Protein AF-S6WBZ2-F1 (afdb_monomer_lite)

Radius of gyration: 12.57 Å; chains: 1; bounding box: 32×19×36 Å

Secondary structure (DSSP, 8-state):
---STTS---HHHHHHHHHHHH-TT--HHHHHHHHHHHSSHHHHHHS-HHHHHHTT--GGGG--

Organism: NCBI:txid1194404

Sequence (64 aa):
MPLFEKERSSPAELEARLRVHRLPEVGPKRFSRLMEAFGSASSALSAPASAWRALGLPGTCAEA

Structure (mmCIF, N/CA/C/O backbone):
data_AF-S6WBZ2-F1
#
_entry.id   AF-S6WBZ2-F1
#
loop_
_atom_site.group_PDB
_atom_site.id
_atom_site.type_symbol
_atom_site.label_atom_id
_atom_site.label_alt_id
_atom_site.label_comp_id
_atom_site.label_asym_id
_atom_site.label_entity_id
_atom_site.label_seq_id
_atom_site.pdbx_PDB_ins_code
_atom_site.Cartn_x
_atom_site.Cartn_y
_atom_site.Cartn_z
_atom_site.occupancy
_atom_site.B_iso_or_equiv
_atom_site.auth_seq_id
_atom_site.auth_comp_id
_atom_site.auth_asym_id
_atom_site.auth_atom_id
_atom_site.pdbx_PDB_model_num
ATOM 1 N N . MET A 1 1 ? 21.514 -6.995 23.991 1.00 45.59 1 MET A N 1
ATOM 2 C CA . MET A 1 1 ? 21.188 -5.822 23.153 1.00 45.59 1 MET A CA 1
ATOM 3 C C . MET A 1 1 ? 21.023 -6.276 21.698 1.00 45.59 1 MET A C 1
ATOM 5 O O . MET A 1 1 ? 22.028 -6.316 20.998 1.00 45.59 1 MET A O 1
ATOM 9 N N . PRO A 1 2 ? 19.831 -6.684 21.222 1.00 48.94 2 PRO A N 1
ATOM 10 C CA . PRO A 1 2 ? 19.633 -7.007 19.813 1.00 48.94 2 PRO A CA 1
ATOM 11 C C . PRO A 1 2 ? 19.041 -5.780 19.105 1.00 48.94 2 PRO A C 1
ATOM 13 O O . PRO A 1 2 ? 17.842 -5.538 19.170 1.00 48.94 2 PRO A O 1
ATOM 16 N N . LEU A 1 3 ? 19.886 -4.967 18.469 1.00 52.69 3 LEU A N 1
ATOM 17 C CA . LEU A 1 3 ? 19.434 -3.823 17.658 1.00 52.69 3 LEU A CA 1
ATOM 18 C C . LEU A 1 3 ? 19.394 -4.136 16.150 1.00 52.69 3 LEU A C 1
ATOM 20 O O . LEU A 1 3 ? 18.916 -3.319 15.373 1.00 52.69 3 LEU A O 1
ATOM 24 N N . PHE A 1 4 ? 19.832 -5.329 15.731 1.00 49.88 4 PHE A N 1
ATOM 25 C CA . PHE A 1 4 ? 19.989 -5.684 14.312 1.00 49.88 4 PHE A CA 1
ATOM 26 C C . PHE A 1 4 ? 18.850 -6.526 13.726 1.00 49.88 4 PHE A C 1
ATOM 28 O O . PHE A 1 4 ? 18.855 -6.815 12.532 1.00 49.88 4 PHE A O 1
ATOM 35 N N . GLU A 1 5 ? 17.849 -6.903 14.522 1.00 51.09 5 GLU A N 1
ATOM 36 C CA . GLU A 1 5 ? 16.764 -7.773 14.042 1.00 51.09 5 GLU A CA 1
ATOM 37 C C . GLU A 1 5 ? 15.738 -7.023 13.168 1.00 51.09 5 GLU A C 1
ATOM 39 O O . GLU A 1 5 ? 14.964 -7.635 12.441 1.00 51.09 5 GLU A O 1
ATOM 44 N N . LYS A 1 6 ? 15.782 -5.680 13.165 1.00 52.34 6 LYS A N 1
ATOM 45 C CA . LYS A 1 6 ? 14.893 -4.811 12.373 1.00 52.34 6 LYS A CA 1
ATOM 46 C C . LYS A 1 6 ? 15.529 -4.273 11.076 1.00 52.34 6 LYS A C 1
ATOM 48 O O . LYS A 1 6 ? 14.835 -3.644 10.282 1.00 52.34 6 LYS A O 1
ATOM 53 N N . GLU A 1 7 ? 16.830 -4.488 10.843 1.00 53.31 7 GLU A N 1
ATOM 54 C CA . GLU A 1 7 ? 17.578 -3.758 9.796 1.00 53.31 7 GLU A CA 1
ATOM 55 C C . GLU A 1 7 ? 17.641 -4.465 8.431 1.00 53.31 7 GLU A C 1
ATOM 57 O O . GLU A 1 7 ? 17.877 -3.825 7.410 1.00 53.31 7 GLU A O 1
ATOM 62 N N . ARG A 1 8 ? 17.334 -5.761 8.351 1.00 55.50 8 ARG A N 1
ATOM 63 C CA . ARG A 1 8 ? 17.139 -6.432 7.059 1.00 55.50 8 ARG A CA 1
ATOM 64 C C . ARG A 1 8 ? 15.659 -6.665 6.831 1.00 55.50 8 ARG A C 1
ATOM 66 O O . ARG A 1 8 ? 15.180 -7.786 6.961 1.00 55.50 8 ARG A O 1
ATOM 73 N N . SER A 1 9 ? 14.939 -5.601 6.464 1.00 59.88 9 SER A N 1
ATOM 74 C CA . SER A 1 9 ? 13.717 -5.767 5.668 1.00 59.88 9 SER A CA 1
ATOM 75 C C . SER A 1 9 ? 14.016 -6.848 4.629 1.00 59.88 9 SER A C 1
ATOM 77 O O . SER A 1 9 ? 15.020 -6.725 3.922 1.00 59.88 9 SER A O 1
ATOM 79 N N . SER A 1 10 ? 13.251 -7.945 4.615 1.00 69.81 10 SER A N 1
ATOM 80 C CA . SER A 1 10 ? 13.516 -9.067 3.711 1.00 69.81 10 SER A CA 1
ATOM 81 C C . SER A 1 10 ? 13.742 -8.527 2.295 1.00 69.81 10 SER A C 1
ATOM 83 O O . SER A 1 10 ? 13.110 -7.529 1.943 1.00 69.81 10 SER A O 1
ATOM 85 N N . PRO A 1 11 ? 14.614 -9.131 1.470 1.00 76.06 11 PRO A N 1
ATOM 86 C CA . PRO A 1 11 ? 14.875 -8.620 0.121 1.00 76.06 11 PRO A CA 1
ATOM 87 C C . PRO A 1 11 ? 13.570 -8.365 -0.649 1.00 76.06 11 PRO A C 1
ATOM 89 O O . PRO A 1 11 ? 13.429 -7.321 -1.273 1.00 76.06 11 PRO A O 1
ATOM 92 N N . ALA A 1 12 ? 12.560 -9.215 -0.439 1.00 77.19 12 ALA A N 1
ATOM 93 C CA . ALA A 1 12 ? 11.200 -9.035 -0.938 1.00 77.19 12 ALA A CA 1
ATOM 94 C C . ALA A 1 12 ? 10.510 -7.720 -0.502 1.00 77.19 12 ALA A C 1
ATOM 96 O O . ALA A 1 12 ? 9.852 -7.080 -1.313 1.00 77.19 12 ALA A O 1
ATOM 97 N N . GLU A 1 13 ? 10.654 -7.286 0.753 1.00 81.44 13 GLU A N 1
ATOM 98 C CA . GLU A 1 13 ? 10.120 -6.009 1.256 1.00 81.44 13 GLU A CA 1
ATOM 99 C C . GLU A 1 13 ? 10.840 -4.821 0.603 1.00 81.44 13 GLU A C 1
ATOM 101 O O . GLU A 1 13 ? 10.209 -3.837 0.215 1.00 81.44 13 GLU A O 1
ATOM 106 N N . LEU A 1 14 ? 12.165 -4.906 0.451 1.00 81.06 14 LEU A N 1
ATOM 107 C CA . LEU A 1 14 ? 12.961 -3.838 -0.155 1.00 81.06 14 LEU A CA 1
ATOM 108 C C . LEU A 1 14 ? 12.694 -3.724 -1.665 1.00 81.06 14 LEU A C 1
ATOM 110 O O . LEU A 1 14 ? 12.496 -2.619 -2.174 1.00 81.06 14 LEU A O 1
ATOM 114 N N . GLU A 1 15 ? 12.590 -4.855 -2.362 1.00 82.06 15 GLU A N 1
ATOM 115 C CA . GLU A 1 15 ? 12.141 -4.925 -3.754 1.00 82.06 15 GLU A CA 1
ATOM 116 C C . GLU A 1 15 ? 10.712 -4.405 -3.918 1.00 82.06 15 GLU A C 1
ATOM 118 O O . GLU A 1 15 ? 10.446 -3.646 -4.851 1.00 82.06 15 GLU A O 1
ATOM 123 N N . ALA A 1 16 ? 9.803 -4.744 -2.999 1.00 84.62 16 ALA A N 1
ATOM 124 C CA . ALA A 1 16 ? 8.441 -4.231 -3.026 1.00 84.62 16 ALA A CA 1
ATOM 125 C C . ALA A 1 16 ? 8.415 -2.708 -2.858 1.00 84.62 16 ALA A C 1
ATOM 127 O O . ALA A 1 16 ? 7.746 -2.024 -3.628 1.00 84.62 16 ALA A O 1
ATOM 128 N N . ARG A 1 17 ? 9.205 -2.145 -1.933 1.00 82.06 17 ARG A N 1
ATOM 129 C CA . ARG A 1 17 ? 9.350 -0.684 -1.792 1.00 82.06 17 ARG A CA 1
ATOM 130 C C . ARG A 1 17 ? 9.848 -0.046 -3.085 1.00 82.06 17 ARG A C 1
ATOM 132 O O . ARG A 1 17 ? 9.277 0.952 -3.514 1.00 82.06 17 ARG A O 1
ATOM 139 N N . LEU A 1 18 ? 10.867 -0.626 -3.724 1.00 83.88 18 LEU A N 1
ATOM 140 C CA . LEU A 1 18 ? 11.397 -0.125 -4.996 1.00 83.88 18 LEU A CA 1
ATOM 141 C C . LEU A 1 18 ? 10.373 -0.226 -6.134 1.00 83.88 18 LEU A C 1
ATOM 143 O O . LEU A 1 18 ? 10.255 0.715 -6.915 1.00 83.88 18 LEU A O 1
ATOM 147 N N . ARG A 1 19 ? 9.616 -1.327 -6.228 1.00 81.38 19 ARG A N 1
ATOM 148 C CA . ARG A 1 19 ? 8.544 -1.496 -7.224 1.00 81.38 19 ARG A CA 1
ATOM 149 C C . ARG A 1 19 ? 7.423 -0.491 -7.019 1.00 81.38 19 ARG A C 1
ATOM 151 O O . ARG A 1 19 ? 7.061 0.193 -7.967 1.00 81.38 19 ARG A O 1
ATOM 158 N N . VAL A 1 20 ? 6.940 -0.334 -5.788 1.00 77.31 20 VAL A N 1
ATOM 159 C CA . VAL A 1 20 ? 5.873 0.627 -5.488 1.00 77.31 20 VAL A CA 1
ATOM 160 C C . VAL A 1 20 ? 6.343 2.062 -5.756 1.00 77.31 20 VAL A C 1
ATOM 162 O O . VAL A 1 20 ? 5.594 2.847 -6.322 1.00 77.31 20 VAL A O 1
ATOM 165 N N . HIS A 1 21 ? 7.597 2.400 -5.442 1.00 76.06 21 HIS A N 1
ATOM 166 C CA . HIS A 1 21 ? 8.160 3.729 -5.715 1.00 76.06 21 HIS A CA 1
ATOM 167 C C . HIS A 1 21 ? 8.460 3.981 -7.207 1.00 76.06 21 HIS A C 1
ATOM 169 O O . HIS A 1 21 ? 8.622 5.130 -7.621 1.00 76.06 21 HIS A O 1
ATOM 175 N N . ARG A 1 22 ? 8.558 2.918 -8.018 1.00 75.06 22 ARG A N 1
ATOM 176 C CA . ARG A 1 22 ? 8.698 2.993 -9.481 1.00 75.06 22 ARG A CA 1
ATOM 177 C C . ARG A 1 22 ? 7.379 3.249 -10.197 1.00 75.06 22 ARG A C 1
ATOM 179 O O . ARG A 1 22 ? 7.418 3.652 -11.356 1.00 75.06 22 ARG A O 1
ATOM 186 N N . LEU A 1 23 ? 6.242 3.038 -9.536 1.00 74.75 23 LEU A N 1
ATOM 187 C CA . LEU A 1 23 ? 4.946 3.372 -10.106 1.00 74.75 23 LEU A CA 1
ATOM 188 C C . LEU A 1 23 ? 4.824 4.903 -10.152 1.00 74.75 23 LEU A C 1
ATOM 190 O O . LEU A 1 23 ? 4.756 5.534 -9.094 1.00 74.75 23 LEU A O 1
ATOM 194 N N . PRO A 1 24 ? 4.770 5.525 -11.345 1.00 66.50 24 PRO A N 1
ATOM 195 C CA . PRO A 1 24 ? 4.730 6.987 -11.478 1.00 66.50 24 PRO A CA 1
ATOM 196 C C . PRO A 1 24 ? 3.489 7.601 -10.811 1.00 66.50 24 PRO A C 1
ATOM 198 O O . PRO A 1 24 ? 3.450 8.786 -10.489 1.00 66.50 24 PRO A O 1
ATOM 201 N N . GLU A 1 25 ? 2.477 6.774 -10.564 1.00 69.25 25 GLU A N 1
ATOM 202 C CA . GLU A 1 25 ? 1.203 7.134 -9.962 1.00 69.25 25 GLU A CA 1
ATOM 203 C C . GLU A 1 25 ? 1.202 7.019 -8.423 1.00 69.25 25 GLU A C 1
ATOM 205 O O . GLU A 1 25 ? 0.302 7.547 -7.756 1.00 69.25 25 GLU A O 1
ATOM 210 N N . VAL A 1 26 ? 2.194 6.350 -7.821 1.00 72.06 26 VAL A N 1
ATOM 211 C CA . VAL A 1 26 ? 2.276 6.133 -6.369 1.00 72.06 26 VAL A CA 1
ATOM 212 C C . VAL A 1 26 ? 3.313 7.073 -5.761 1.00 72.06 26 VAL A C 1
ATOM 214 O O . VAL A 1 26 ? 4.456 6.726 -5.494 1.00 72.06 26 VAL A O 1
ATOM 217 N N . GLY A 1 27 ? 2.886 8.313 -5.519 1.00 74.31 27 GLY A N 1
ATOM 218 C CA . GLY A 1 27 ? 3.686 9.286 -4.776 1.00 74.31 27 GLY A CA 1
ATOM 219 C C . GLY A 1 27 ? 3.799 8.968 -3.272 1.00 74.31 27 GLY A C 1
ATOM 220 O O . GLY A 1 27 ? 3.054 8.136 -2.743 1.00 74.31 27 GLY A O 1
ATOM 221 N N . PRO A 1 28 ? 4.647 9.706 -2.532 1.00 73.94 28 PRO A N 1
ATOM 222 C CA . PRO A 1 28 ? 4.944 9.442 -1.118 1.00 73.94 28 PRO A CA 1
ATOM 223 C C . PRO A 1 28 ? 3.704 9.453 -0.209 1.00 73.94 28 PRO A C 1
ATOM 225 O O . PRO A 1 28 ? 3.590 8.620 0.683 1.00 73.94 28 PRO A O 1
ATOM 228 N N . LYS A 1 29 ? 2.715 10.323 -0.471 1.00 79.50 29 LYS A N 1
ATOM 229 C CA . LYS A 1 29 ? 1.447 10.356 0.290 1.00 79.50 29 LYS A CA 1
ATOM 230 C C . LYS A 1 29 ? 0.621 9.074 0.134 1.00 79.50 29 LYS A C 1
ATOM 232 O O . LYS A 1 29 ? 0.013 8.607 1.090 1.00 79.50 29 LYS A O 1
ATOM 237 N N . ARG A 1 30 ? 0.579 8.519 -1.081 1.00 78.25 30 ARG A N 1
ATOM 238 C CA . ARG A 1 30 ? -0.158 7.286 -1.401 1.00 78.25 30 ARG A CA 1
ATOM 239 C C . ARG A 1 30 ? 0.566 6.068 -0.835 1.00 78.25 30 ARG A C 1
ATOM 241 O O . ARG A 1 30 ? -0.084 5.203 -0.260 1.00 78.25 30 ARG A O 1
ATOM 248 N N . PHE A 1 31 ? 1.896 6.063 -0.925 1.00 78.94 31 PHE A N 1
ATOM 249 C CA . PHE A 1 31 ? 2.741 5.053 -0.296 1.00 78.94 31 PHE A CA 1
ATOM 250 C C . PHE A 1 31 ? 2.534 4.999 1.223 1.00 78.94 31 PHE A C 1
ATOM 252 O O . PHE A 1 31 ? 2.255 3.928 1.749 1.00 78.94 31 PHE A O 1
ATOM 259 N N . SER A 1 32 ? 2.573 6.138 1.927 1.00 81.44 32 SER A N 1
ATOM 260 C CA . SER A 1 32 ? 2.301 6.160 3.372 1.00 81.44 32 SER A CA 1
ATOM 261 C C . SER A 1 32 ? 0.918 5.606 3.708 1.00 81.44 32 SER A C 1
ATOM 263 O O . SER A 1 32 ? 0.795 4.823 4.641 1.00 81.44 32 SER A O 1
ATOM 265 N N . ARG A 1 33 ? -0.104 5.924 2.905 1.00 82.12 33 ARG A N 1
ATOM 266 C CA . ARG A 1 33 ? -1.462 5.396 3.102 1.00 82.12 33 ARG A CA 1
ATOM 267 C C . ARG A 1 33 ? -1.545 3.881 2.893 1.00 82.12 33 ARG A C 1
ATOM 269 O O . ARG A 1 33 ? -2.250 3.203 3.631 1.00 82.12 33 ARG A O 1
ATOM 276 N N . LEU A 1 34 ? -0.809 3.349 1.913 1.00 79.69 34 LEU A N 1
ATOM 277 C CA . LEU A 1 34 ? -0.652 1.904 1.714 1.00 79.69 34 LEU A CA 1
ATOM 278 C C . LEU A 1 34 ? 0.060 1.259 2.907 1.00 79.69 34 LEU A C 1
ATOM 280 O O . LEU A 1 34 ? -0.335 0.179 3.330 1.00 79.69 34 LEU A O 1
ATOM 284 N N . MET A 1 35 ? 1.081 1.911 3.464 1.00 81.75 35 MET A N 1
ATOM 285 C CA . MET A 1 35 ? 1.818 1.381 4.617 1.00 81.75 35 MET A CA 1
ATOM 286 C C . MET A 1 35 ? 0.998 1.422 5.899 1.00 81.75 35 MET A C 1
ATOM 288 O O . MET A 1 35 ? 1.057 0.470 6.667 1.00 81.75 35 MET A O 1
ATOM 292 N N . GLU A 1 36 ? 0.169 2.445 6.094 1.00 84.00 36 GLU A N 1
ATOM 293 C CA . GLU A 1 36 ? -0.813 2.460 7.184 1.00 84.00 36 GLU A CA 1
ATOM 294 C C . GLU A 1 36 ? -1.864 1.352 7.038 1.00 84.00 36 GLU A C 1
ATOM 296 O O . GLU A 1 36 ? -2.252 0.749 8.033 1.00 84.00 36 GLU A O 1
ATOM 301 N N . ALA A 1 37 ? -2.309 1.055 5.814 1.00 83.62 37 ALA A N 1
ATOM 302 C CA . ALA A 1 37 ? -3.357 0.064 5.583 1.00 83.62 37 ALA A CA 1
ATOM 303 C C . ALA A 1 37 ? -2.863 -1.394 5.603 1.00 83.62 37 ALA A C 1
ATOM 305 O O . ALA A 1 37 ? -3.545 -2.263 6.140 1.00 83.62 37 ALA A O 1
ATOM 306 N N . PHE A 1 38 ? -1.704 -1.673 5.000 1.00 82.06 38 PHE A N 1
ATOM 307 C CA . PHE A 1 38 ? -1.167 -3.031 4.831 1.00 82.06 38 PHE A CA 1
ATOM 308 C C . PHE A 1 38 ? -0.020 -3.368 5.791 1.00 82.06 38 PHE A C 1
ATOM 310 O O . PHE A 1 38 ? 0.383 -4.528 5.867 1.00 82.06 38 PHE A O 1
ATOM 317 N N . GLY A 1 39 ? 0.554 -2.378 6.482 1.00 80.06 39 GLY A N 1
ATOM 318 C CA . GLY A 1 39 ? 1.693 -2.538 7.394 1.00 80.06 39 GLY A CA 1
ATOM 319 C C . GLY A 1 39 ? 3.057 -2.701 6.707 1.00 80.06 39 GLY A C 1
ATOM 320 O O . GLY A 1 39 ? 4.064 -2.259 7.255 1.00 80.06 39 GLY A O 1
ATOM 321 N N . SER A 1 40 ? 3.087 -3.270 5.497 1.00 80.88 40 SER A N 1
ATOM 322 C CA . SER A 1 40 ? 4.311 -3.592 4.749 1.00 80.88 40 SER A CA 1
ATOM 323 C C . SER A 1 40 ? 4.140 -3.417 3.237 1.00 80.88 40 SER A C 1
ATOM 325 O O . SER A 1 40 ? 3.053 -3.611 2.687 1.00 80.88 40 SER A O 1
ATOM 327 N N . ALA A 1 41 ? 5.236 -3.090 2.546 1.00 83.12 41 ALA A N 1
ATOM 328 C CA . ALA A 1 41 ? 5.279 -2.904 1.092 1.00 83.12 41 ALA A CA 1
ATOM 329 C C . ALA A 1 41 ? 5.081 -4.213 0.337 1.00 83.12 41 ALA A C 1
ATOM 331 O O . ALA 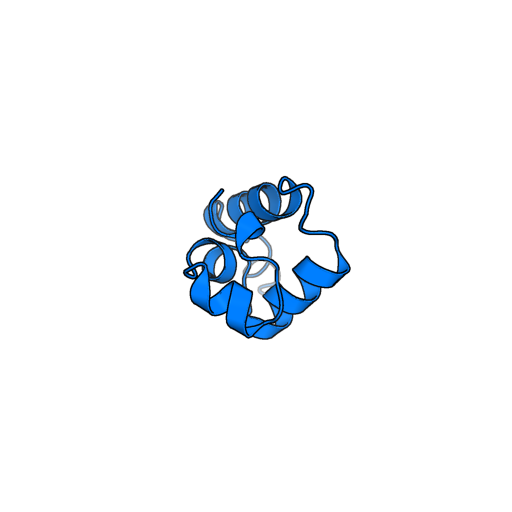A 1 41 ? 4.383 -4.238 -0.667 1.00 83.12 41 ALA A O 1
ATOM 332 N N . SER A 1 42 ? 5.654 -5.294 0.846 1.00 81.31 42 SER A N 1
ATOM 333 C CA . SER A 1 42 ? 5.481 -6.663 0.368 1.00 81.31 42 SER A CA 1
ATOM 334 C C . SER A 1 42 ? 4.017 -7.101 0.425 1.00 81.31 42 SER A C 1
ATOM 336 O O . SER A 1 42 ? 3.483 -7.538 -0.593 1.00 81.31 42 SER A O 1
ATOM 338 N N . SER A 1 43 ? 3.335 -6.894 1.559 1.00 81.69 43 SER A N 1
ATOM 339 C CA . SER A 1 43 ? 1.884 -7.125 1.673 1.00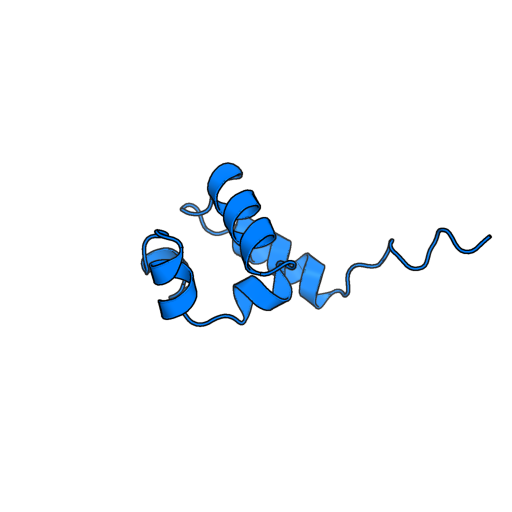 81.69 43 SER A CA 1
ATOM 340 C C . SER A 1 43 ? 1.080 -6.248 0.720 1.00 81.69 43 SER A C 1
ATOM 342 O O . SER A 1 43 ? 0.167 -6.747 0.073 1.00 81.69 43 SER A O 1
ATOM 344 N N . ALA A 1 44 ? 1.424 -4.963 0.595 1.00 81.62 44 ALA A N 1
ATOM 345 C CA . ALA A 1 44 ? 0.746 -4.068 -0.338 1.00 81.62 44 ALA A CA 1
ATOM 346 C C . ALA A 1 44 ? 0.925 -4.523 -1.797 1.00 81.62 44 ALA A C 1
ATOM 348 O O . ALA A 1 44 ? -0.051 -4.576 -2.535 1.00 81.62 44 ALA A O 1
ATOM 349 N N . LEU A 1 45 ? 2.142 -4.905 -2.200 1.00 78.06 45 LEU A N 1
ATOM 350 C CA . LEU A 1 45 ? 2.463 -5.383 -3.549 1.00 78.06 45 LEU A CA 1
ATOM 351 C C . LEU A 1 45 ? 1.755 -6.705 -3.876 1.00 78.06 45 LEU A C 1
ATOM 353 O O . LEU A 1 45 ? 1.317 -6.908 -5.001 1.00 78.06 45 LEU A O 1
ATOM 357 N N . SER A 1 46 ? 1.642 -7.602 -2.895 1.00 76.94 46 SER A N 1
ATOM 358 C CA . SER A 1 46 ? 0.928 -8.869 -3.066 1.00 76.94 46 SER A CA 1
ATOM 359 C C . SER A 1 46 ? -0.593 -8.718 -2.948 1.00 76.94 46 SER A C 1
ATOM 361 O O . SER A 1 46 ? -1.319 -9.676 -3.224 1.00 76.94 46 SER A O 1
ATOM 363 N N . ALA A 1 47 ? -1.088 -7.557 -2.507 1.00 79.56 47 ALA A N 1
ATOM 364 C CA . ALA A 1 47 ? -2.512 -7.316 -2.366 1.00 79.56 47 ALA A CA 1
ATOM 365 C C . ALA A 1 47 ? -3.161 -7.076 -3.738 1.00 79.56 47 ALA A C 1
ATOM 367 O O . ALA A 1 47 ? -2.615 -6.351 -4.569 1.00 79.56 47 ALA A O 1
ATOM 368 N N . PRO A 1 48 ? -4.363 -7.627 -3.972 1.00 71.94 48 PRO A N 1
ATOM 369 C CA . PRO A 1 48 ? -5.059 -7.465 -5.238 1.00 71.94 48 PRO A CA 1
ATOM 370 C C . PRO A 1 48 ? -5.479 -6.009 -5.469 1.00 71.94 48 PRO A C 1
ATOM 372 O O . PRO A 1 48 ? -5.772 -5.266 -4.525 1.00 71.94 48 PRO A O 1
ATOM 375 N N . ALA A 1 49 ? -5.644 -5.637 -6.740 1.00 74.44 49 ALA A N 1
ATOM 376 C CA . ALA A 1 49 ? -6.091 -4.306 -7.157 1.00 74.44 49 ALA A CA 1
ATOM 377 C C . ALA A 1 49 ? -7.384 -3.826 -6.488 1.00 74.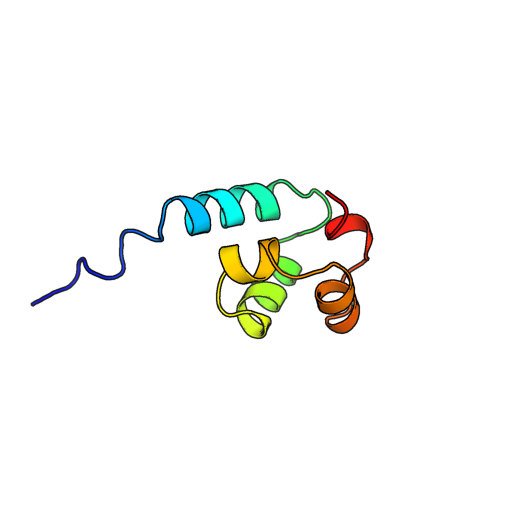44 49 ALA A C 1
ATOM 379 O O . ALA A 1 49 ? -7.574 -2.627 -6.266 1.00 74.44 49 ALA A O 1
ATOM 380 N N . SER A 1 50 ? -8.257 -4.756 -6.096 1.00 75.00 50 SER A N 1
ATOM 381 C CA . SER A 1 50 ? -9.481 -4.439 -5.361 1.00 75.00 50 SER A CA 1
ATOM 382 C C . SER A 1 50 ? -9.207 -3.828 -3.979 1.00 75.00 50 SER A C 1
ATOM 384 O O . SER A 1 50 ? -9.940 -2.935 -3.556 1.00 75.00 50 SER A O 1
ATOM 386 N N . ALA A 1 51 ? -8.144 -4.252 -3.287 1.00 80.06 51 ALA A N 1
ATOM 387 C CA . ALA A 1 51 ? -7.775 -3.711 -1.979 1.00 80.06 51 ALA A CA 1
ATOM 388 C C . ALA A 1 51 ? -7.183 -2.295 -2.104 1.00 80.06 51 ALA A C 1
ATOM 390 O O . ALA A 1 51 ? -7.454 -1.419 -1.285 1.00 80.06 51 ALA A O 1
ATOM 391 N N . TRP A 1 52 ? -6.455 -2.032 -3.191 1.00 81.06 52 TRP A N 1
ATOM 392 C CA . TRP A 1 52 ? -5.943 -0.699 -3.511 1.00 81.06 52 TRP A CA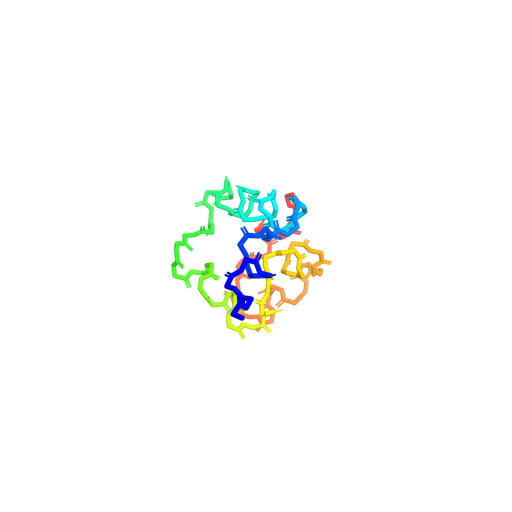 1
ATOM 393 C C . TRP A 1 52 ? -7.091 0.253 -3.868 1.00 81.06 52 TRP A C 1
ATOM 395 O O . TRP A 1 52 ? -7.140 1.385 -3.381 1.00 81.06 52 TRP A O 1
ATOM 405 N N . ARG A 1 53 ? -8.076 -0.227 -4.639 1.00 75.38 53 ARG A N 1
ATOM 406 C CA . ARG A 1 53 ? -9.300 0.531 -4.931 1.00 75.38 53 ARG A CA 1
ATOM 407 C C . ARG A 1 53 ? -10.122 0.847 -3.685 1.00 75.38 53 ARG A C 1
ATOM 409 O O . ARG A 1 53 ? -10.597 1.975 -3.571 1.00 75.38 53 ARG A O 1
ATOM 416 N N . ALA A 1 54 ? -10.244 -0.085 -2.739 1.00 78.88 54 ALA A N 1
ATOM 417 C CA . ALA A 1 54 ? -10.939 0.152 -1.469 1.00 78.88 54 ALA A CA 1
ATOM 418 C C . ALA A 1 54 ? -10.288 1.272 -0.630 1.00 78.88 54 ALA A C 1
ATOM 420 O O . ALA A 1 54 ? -10.977 1.985 0.094 1.00 78.88 54 ALA A O 1
ATOM 421 N N . LEU A 1 55 ? -8.976 1.483 -0.782 1.00 75.81 55 LEU A N 1
ATOM 422 C CA . LEU A 1 55 ? -8.223 2.577 -0.153 1.00 75.81 55 LEU A CA 1
ATOM 423 C C . LEU A 1 55 ? -8.314 3.916 -0.909 1.00 75.81 55 LEU A C 1
ATOM 425 O O . LEU A 1 55 ? -7.728 4.917 -0.483 1.00 75.81 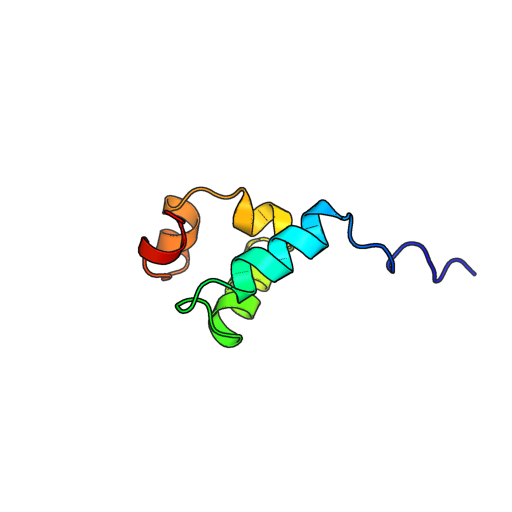55 LEU A O 1
ATOM 429 N N . GLY A 1 56 ? -9.036 3.951 -2.033 1.00 71.88 56 GLY A N 1
ATOM 430 C CA . GLY A 1 56 ? -9.184 5.135 -2.877 1.00 71.88 56 GLY A CA 1
ATOM 431 C C . GLY A 1 56 ? -7.998 5.384 -3.811 1.00 71.88 56 GLY A C 1
ATOM 432 O O . GLY A 1 56 ? -7.809 6.514 -4.267 1.00 71.88 56 GLY A O 1
ATOM 433 N N . LEU A 1 57 ? -7.178 4.362 -4.087 1.00 70.31 57 LEU A N 1
ATOM 434 C CA . LEU A 1 57 ? -6.134 4.438 -5.109 1.00 70.31 57 LEU A CA 1
ATOM 435 C C . LEU A 1 57 ? -6.716 4.109 -6.493 1.00 70.31 57 LEU A C 1
ATOM 437 O O . LEU A 1 57 ? -7.607 3.260 -6.609 1.00 70.31 57 LEU A O 1
ATOM 441 N N . PRO A 1 58 ? -6.229 4.763 -7.563 1.00 62.88 58 PRO A N 1
ATOM 442 C CA . PRO A 1 58 ? -6.624 4.402 -8.915 1.00 62.88 58 PRO A CA 1
ATOM 443 C C . PRO A 1 58 ? -6.153 2.973 -9.211 1.00 62.88 58 PRO A C 1
ATOM 445 O O . PRO A 1 58 ? -5.021 2.602 -8.917 1.00 62.88 58 PRO A O 1
ATOM 448 N N . GLY A 1 59 ? -7.051 2.156 -9.771 1.00 58.81 59 GLY A N 1
ATOM 449 C CA . GLY A 1 59 ? -6.787 0.739 -10.053 1.00 58.81 59 GLY A CA 1
ATOM 450 C C . GLY A 1 59 ? -5.670 0.506 -11.073 1.00 58.81 59 GLY A C 1
ATOM 451 O O . GLY A 1 59 ? -5.159 -0.602 -11.146 1.00 58.81 59 GLY A O 1
ATOM 452 N N . THR A 1 60 ? -5.258 1.548 -11.800 1.00 56.47 60 THR A N 1
ATOM 453 C CA . THR A 1 60 ? -4.109 1.546 -12.717 1.00 56.47 60 THR A CA 1
ATOM 454 C C . THR A 1 60 ? -2.794 1.240 -11.997 1.00 56.47 60 THR A C 1
ATOM 456 O O . THR A 1 60 ? -1.943 0.559 -12.555 1.00 56.47 60 THR A O 1
ATOM 459 N N . CYS A 1 61 ? -2.666 1.627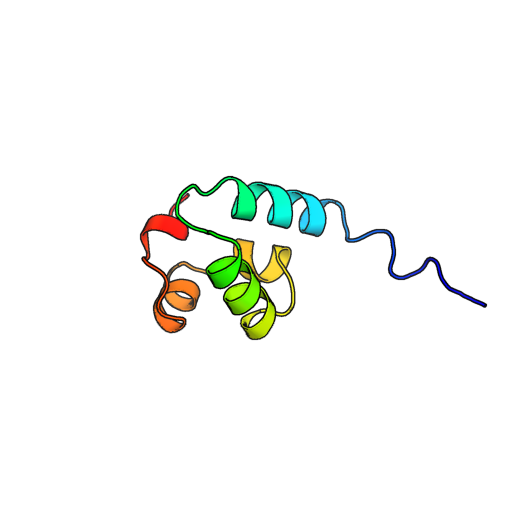 -10.722 1.00 55.81 61 CYS A N 1
ATOM 460 C CA . CYS A 1 61 ? -1.478 1.347 -9.918 1.00 55.81 61 CYS A CA 1
ATOM 461 C C . CYS A 1 61 ? -1.312 -0.135 -9.547 1.00 55.81 61 CYS A C 1
ATOM 463 O O . CYS A 1 61 ? -0.231 -0.523 -9.120 1.00 55.81 61 CYS A O 1
ATOM 465 N N . ALA A 1 62 ? -2.382 -0.930 -9.612 1.00 54.41 62 ALA A N 1
ATOM 466 C CA . ALA A 1 62 ? -2.393 -2.305 -9.115 1.00 54.41 62 ALA A CA 1
ATOM 467 C C . ALA A 1 62 ? -2.470 -3.364 -10.229 1.00 54.41 62 ALA A C 1
ATOM 469 O O . ALA A 1 62 ? -2.627 -4.548 -9.945 1.00 54.41 62 ALA A O 1
ATOM 470 N N . GLU A 1 63 ? -2.375 -2.919 -11.482 1.00 53.44 63 GLU A N 1
ATOM 471 C CA . GLU A 1 63 ? -2.311 -3.736 -12.702 1.00 53.44 63 GLU A CA 1
ATOM 472 C C . GLU A 1 63 ? -0.896 -3.738 -13.321 1.00 53.44 63 GLU A C 1
ATOM 474 O O . GLU A 1 63 ? -0.731 -4.108 -14.480 1.00 53.44 63 GLU A O 1
ATOM 479 N N . ALA A 1 64 ? 0.120 -3.288 -12.572 1.00 47.09 64 ALA A N 1
ATOM 480 C CA . ALA A 1 64 ? 1.511 -3.165 -13.019 1.00 47.09 64 ALA A CA 1
ATOM 481 C C . ALA A 1 64 ? 2.436 -4.224 -12.405 1.00 47.09 64 ALA A C 1
ATOM 483 O O . ALA A 1 64 ? 2.288 -4.518 -11.196 1.00 47.09 64 ALA A O 1
#

Foldseek 3Di:
DPPPPPPCPDVLQVVLVVLLVPQPQRDPVNVVLLCVVQVTSNSSLPDALVVSVVSVGDSVSRVD

pLDDT: mean 71.97, std 11.46, range [45.59, 84.62]